Protein AF-0000000074535614 (afdb_homodimer)

Sequence (174 aa):
MSTELQLKIIKATNIHAADRSGTSDPYLTCYLKSEKENDAIKTSVIKETLNPEWNLNVKFTSLQNDEQIMFRLYDWNRFQSNVSQLVMSTELQLKIIKATNIHAADRSGTSDPYLTCYLKSEKENDAIKTSVIKETLNPEWNLNVKFTSLQNDEQIMFRLYDWNRFQSNVSQLV

Organism: Naegleria gruberi (NCBI:txid5762)

Radius of gyration: 18.26 Å; Cα contacts (8 Å, |Δi|>4): 400; chains: 2; bounding box: 28×66×36 Å

Solvent-accessible surface area (backbone atoms only — not comparable to full-atom values): 9379 Å² total; per-residue (Å²): 124,57,19,28,41,36,35,32,42,38,36,36,35,46,43,76,50,79,40,91,84,65,28,22,27,36,30,41,36,37,31,46,65,91,46,60,72,88,74,34,50,66,54,71,68,41,71,70,32,36,58,48,72,68,67,39,78,45,75,47,69,65,50,54,90,78,43,38,38,38,35,38,66,43,50,60,53,64,59,47,55,58,50,57,68,74,98,125,58,20,29,40,38,37,31,43,37,34,37,34,47,41,75,49,78,41,93,82,66,28,21,27,36,30,41,36,36,32,46,64,91,46,58,72,88,74,33,50,66,53,73,68,41,72,69,32,36,58,49,72,67,67,40,78,44,71,45,66,63,50,56,90,80,43,38,37,38,36,38,66,46,50,60,54,63,59,48,55,57,50,56,68,73,99

Nearest PDB structures (foldseek):
  6ank-assembly1_A  TM=8.469E-01  e=4.580E-05  Rattus norvegicus
  1ugk-assembly1_A  TM=7.873E-01  e=1.861E-04  Homo sapiens
  6bu0-assembly1_A  TM=8.056E-01  e=6.045E-04  Homo sapiens
  3fbk-assembly1_A  TM=8.280E-01  e=1.569E-03  Homo sapiens
  3fbk-assembly1_B  TM=8.281E-01  e=2.323E-03  Homo sapiens

Secondary structure (DSSP, 8-state):
--EEEEEEEEEEES----STTS---EEEEEEETTS-GGG-EEPPPPTT-SS-EEEEEEEEEEEPTT-EEEEEEEEHHHHHHHHHHH-/--EEEEEEEEEEES----STTS---EEEEEEETTS-GGG-EEPPPPTT-SS-EEEEEEEEEEEPTT-EEEEEEEEHHHHHHHHHHH-

Structure (mmCIF, N/CA/C/O backbone):
data_AF-0000000074535614-model_v1
#
loop_
_entity.id
_entity.type
_entity.pdbx_description
1 polymer 'Predicted protein'
#
loop_
_atom_site.group_PDB
_atom_site.id
_atom_site.type_symbol
_atom_site.label_atom_id
_atom_site.label_alt_id
_atom_site.label_comp_id
_atom_site.label_asym_id
_atom_site.label_entity_id
_atom_site.label_seq_id
_atom_site.pdbx_PDB_ins_code
_atom_site.Cartn_x
_atom_site.Cartn_y
_atom_site.Cartn_z
_atom_site.occupancy
_atom_site.B_iso_or_equiv
_atom_site.auth_seq_id
_atom_site.auth_comp_id
_atom_site.auth_asym_id
_atom_site.auth_atom_id
_atom_site.pdbx_PDB_model_num
ATOM 1 N N . MET A 1 1 ? 3.125 -13.18 -18.859 1 72.38 1 MET A N 1
ATOM 2 C CA . MET A 1 1 ? 2.561 -11.914 -18.391 1 72.38 1 MET A CA 1
ATOM 3 C C . MET A 1 1 ? 3 -11.617 -16.969 1 72.38 1 MET A C 1
ATOM 5 O O . MET A 1 1 ? 3.279 -12.531 -16.188 1 72.38 1 MET A O 1
ATOM 9 N N . SER A 1 2 ? 3.395 -10.398 -16.656 1 87 2 SER A N 1
ATOM 10 C CA . SER A 1 2 ? 3.977 -10.109 -15.352 1 87 2 SER A CA 1
ATOM 11 C C . SER A 1 2 ? 2.893 -9.922 -14.289 1 87 2 SER A C 1
ATOM 13 O O . SER A 1 2 ? 1.723 -9.719 -14.625 1 87 2 SER A O 1
ATOM 15 N N . THR A 1 3 ? 3.145 -10.227 -13.172 1 93.31 3 THR A N 1
ATOM 16 C CA . THR A 1 3 ? 2.209 -10.086 -12.062 1 93.31 3 THR A CA 1
ATOM 17 C C . THR A 1 3 ? 1.803 -8.625 -11.875 1 93.31 3 THR A C 1
ATOM 19 O O . THR A 1 3 ? 2.641 -7.727 -11.961 1 93.31 3 THR A O 1
ATOM 22 N N . GLU A 1 4 ? 0.477 -8.453 -11.695 1 95.56 4 GLU A N 1
ATOM 23 C CA . GLU A 1 4 ? -0.071 -7.125 -11.438 1 95.56 4 GLU A CA 1
ATOM 24 C C . GLU A 1 4 ? -0.817 -7.09 -10.102 1 95.56 4 GLU A C 1
ATOM 26 O O . GLU A 1 4 ? -1.455 -8.07 -9.719 1 95.56 4 GLU A O 1
ATOM 31 N N . LEU A 1 5 ? -0.775 -5.969 -9.445 1 96.62 5 LEU A N 1
ATOM 32 C CA . LEU A 1 5 ? -1.497 -5.77 -8.195 1 96.62 5 LEU A CA 1
ATOM 33 C C . LEU A 1 5 ? -2.336 -4.496 -8.25 1 96.62 5 LEU A C 1
ATOM 35 O O . LEU A 1 5 ? -1.861 -3.453 -8.711 1 96.62 5 LEU A O 1
ATOM 39 N N . GLN A 1 6 ? -3.568 -4.652 -7.879 1 97.81 6 GLN A N 1
ATOM 40 C CA . GLN A 1 6 ? -4.48 -3.512 -7.84 1 97.81 6 GLN A CA 1
ATOM 41 C C . GLN A 1 6 ? -4.848 -3.15 -6.406 1 97.81 6 GLN A C 1
ATOM 43 O O . GLN A 1 6 ? -5.246 -4.016 -5.625 1 97.81 6 GLN A O 1
ATOM 48 N N . LEU A 1 7 ? -4.656 -1.906 -6.086 1 97.62 7 LEU A N 1
ATOM 49 C CA . LEU A 1 7 ? -4.992 -1.344 -4.781 1 97.62 7 LEU A CA 1
ATOM 50 C C . LEU A 1 7 ? -5.793 -0.056 -4.938 1 97.62 7 LEU A C 1
ATOM 52 O O . LEU A 1 7 ? -5.84 0.524 -6.023 1 97.62 7 LEU A O 1
ATOM 56 N N . LYS A 1 8 ? -6.473 0.382 -3.836 1 98.25 8 LYS A N 1
ATOM 57 C CA . LYS A 1 8 ? -7.168 1.665 -3.809 1 98.25 8 LYS A CA 1
ATOM 58 C C . LYS A 1 8 ? -6.742 2.496 -2.602 1 98.25 8 LYS A C 1
ATOM 60 O O . LYS A 1 8 ? -6.734 2.004 -1.473 1 98.25 8 LYS A O 1
ATOM 65 N N . ILE A 1 9 ? -6.32 3.689 -2.896 1 97.94 9 ILE A N 1
ATOM 66 C CA . ILE A 1 9 ? -6.051 4.652 -1.834 1 97.94 9 ILE A CA 1
ATOM 67 C C . ILE A 1 9 ? -7.328 5.41 -1.484 1 97.94 9 ILE A C 1
ATOM 69 O O . ILE A 1 9 ? -7.844 6.18 -2.297 1 97.94 9 ILE A O 1
ATOM 73 N N . ILE A 1 10 ? -7.809 5.238 -0.33 1 98.12 10 ILE A N 1
ATOM 74 C CA . ILE A 1 10 ? -9.117 5.777 0.021 1 98.12 10 ILE A CA 1
ATOM 75 C C . ILE A 1 10 ? -8.953 7.156 0.653 1 98.12 10 ILE A C 1
ATOM 77 O O . ILE A 1 10 ? -9.289 8.172 0.039 1 98.12 10 ILE A O 1
ATOM 81 N N . LYS A 1 11 ? -8.359 7.188 1.874 1 98.06 11 LYS A N 1
ATOM 82 C CA . LYS A 1 11 ? -8.266 8.461 2.588 1 98.06 11 LYS A CA 1
ATOM 83 C C . LYS A 1 11 ? -7.246 8.383 3.719 1 98.06 11 LYS A C 1
ATOM 85 O O . LYS A 1 11 ? -6.801 7.297 4.09 1 98.06 11 LYS A O 1
ATOM 90 N N . ALA A 1 12 ? -6.875 9.469 4.191 1 96.5 12 ALA A N 1
ATOM 91 C CA . ALA A 1 12 ? -6.133 9.617 5.441 1 96.5 12 ALA A CA 1
ATOM 92 C C . ALA A 1 12 ? -6.887 10.508 6.422 1 96.5 12 ALA A C 1
ATOM 94 O O . ALA A 1 12 ? -7.688 11.352 6.012 1 96.5 12 ALA A O 1
ATOM 95 N N . THR A 1 13 ? -6.594 10.258 7.691 1 95.19 13 THR A N 1
ATOM 96 C CA . THR A 1 13 ? -7.309 11.023 8.711 1 95.19 13 THR A CA 1
ATOM 97 C C . THR A 1 13 ? -6.355 11.484 9.805 1 95.19 13 THR A C 1
ATOM 99 O O . THR A 1 13 ? -5.402 10.781 10.148 1 95.19 13 THR A O 1
ATOM 102 N N . ASN A 1 14 ? -6.629 12.688 10.305 1 93.62 14 ASN A N 1
ATOM 103 C CA . ASN A 1 14 ? -5.898 13.266 11.422 1 93.62 14 ASN A CA 1
ATOM 104 C C . ASN A 1 14 ? -4.418 13.445 11.094 1 93.62 14 ASN A C 1
ATOM 106 O O . ASN A 1 14 ? -3.553 13.023 11.867 1 93.62 14 ASN A O 1
ATOM 110 N N . ILE A 1 15 ? -4.254 13.992 9.938 1 90 15 ILE A N 1
ATOM 111 C CA . ILE A 1 15 ? -2.879 14.281 9.547 1 90 15 ILE A CA 1
ATOM 112 C C . ILE A 1 15 ? -2.336 15.43 10.391 1 90 15 ILE A C 1
ATOM 114 O O . ILE A 1 15 ? -3.068 16.375 10.719 1 90 15 ILE A O 1
ATOM 118 N N . HIS A 1 16 ? -1.132 15.289 10.727 1 84.31 16 HIS A N 1
ATOM 119 C CA . HIS A 1 16 ? -0.521 16.328 11.547 1 84.31 16 HIS A CA 1
ATOM 120 C C . HIS A 1 16 ? -0.434 17.641 10.781 1 84.31 16 HIS A C 1
ATOM 122 O O . HIS A 1 16 ? -0.023 17.672 9.617 1 84.31 16 HIS A O 1
ATOM 128 N N . ALA A 1 17 ? -0.875 18.688 11.477 1 79 17 ALA A N 1
ATOM 129 C CA . ALA A 1 17 ? -0.833 20.016 10.883 1 79 17 ALA A CA 1
ATOM 130 C C . ALA A 1 17 ? 0.597 20.547 10.82 1 79 17 ALA A C 1
ATOM 132 O O . ALA A 1 17 ? 1.318 20.516 11.82 1 79 17 ALA A O 1
ATOM 133 N N . ALA A 1 18 ? 1.12 20.703 9.68 1 68.69 18 ALA A N 1
ATOM 134 C CA . ALA A 1 18 ? 2.479 21.219 9.531 1 68.69 18 ALA A CA 1
ATOM 135 C C . ALA A 1 18 ? 2.525 22.719 9.805 1 68.69 18 ALA A C 1
ATOM 137 O O . ALA A 1 18 ? 3.545 23.25 10.266 1 68.69 18 ALA A O 1
ATOM 138 N N . ASP A 1 19 ? 1.436 23.328 9.516 1 63.09 19 ASP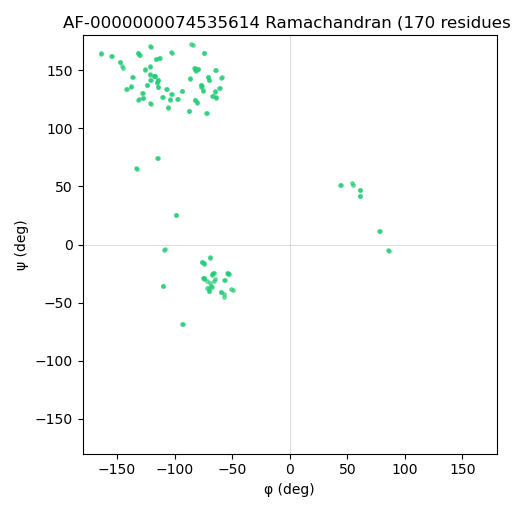 A N 1
ATOM 139 C CA . ASP A 1 19 ? 1.514 24.781 9.602 1 63.09 19 ASP A CA 1
ATOM 140 C C . ASP A 1 19 ? 0.641 25.312 10.734 1 63.09 19 ASP A C 1
ATOM 142 O O . ASP A 1 19 ? -0.123 24.562 11.344 1 63.09 19 ASP A O 1
ATOM 146 N N . ARG A 1 20 ? 1.031 26.5 11.039 1 67.69 20 ARG A N 1
ATOM 147 C CA . ARG A 1 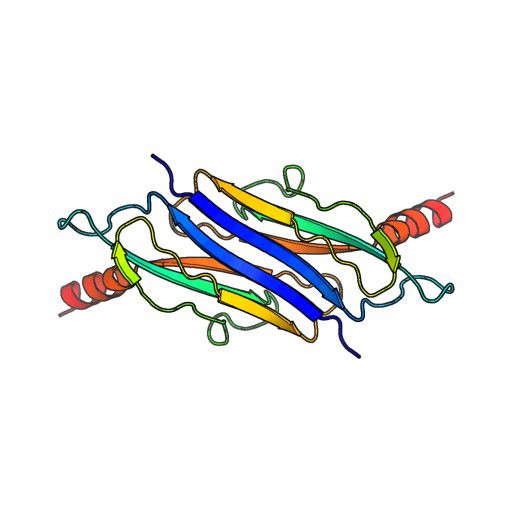20 ? 0.348 27.297 12.062 1 67.69 20 ARG A CA 1
ATOM 148 C C . ARG A 1 20 ? -1.148 27.375 11.773 1 67.69 20 ARG A C 1
ATOM 150 O O . ARG A 1 20 ? -1.947 27.594 12.688 1 67.69 20 ARG A O 1
ATOM 157 N N . SER A 1 21 ? -1.574 27.219 10.5 1 71.44 21 SER A N 1
ATOM 158 C CA . SER A 1 21 ? -2.969 27.359 10.102 1 71.44 21 SER A CA 1
ATOM 159 C C . SER A 1 21 ? -3.826 26.234 10.648 1 71.44 21 SER A C 1
ATOM 161 O O . SER A 1 21 ? -5.055 26.312 10.656 1 71.44 21 SER A O 1
ATOM 163 N N . GLY A 1 22 ? -3.15 25.281 11.133 1 82.88 22 GLY A N 1
ATOM 164 C CA . GLY A 1 22 ? -3.902 24.172 11.695 1 82.88 22 GLY A CA 1
ATOM 165 C C . GLY A 1 22 ? -4.289 23.125 10.672 1 82.88 22 GLY A C 1
ATOM 166 O O . GLY A 1 22 ? -5.035 22.188 10.977 1 82.88 22 GLY A O 1
ATOM 167 N N . THR A 1 23 ? -3.943 23.516 9.359 1 86.44 23 THR A N 1
ATOM 168 C CA . THR A 1 23 ? -4.23 22.531 8.312 1 86.44 23 THR A CA 1
ATOM 169 C C . THR A 1 23 ? -2.959 22.141 7.566 1 86.44 23 THR A C 1
ATOM 171 O O . THR A 1 23 ? -1.879 22.672 7.859 1 86.44 23 THR A O 1
ATOM 174 N N . SER A 1 24 ? -3.008 21.094 6.691 1 89.12 24 SER A N 1
ATOM 175 C CA . SER A 1 24 ? -1.909 20.625 5.855 1 89.12 24 SER A CA 1
ATOM 176 C C . SER A 1 24 ? -2.359 20.422 4.414 1 89.12 24 SER A C 1
ATOM 178 O O . SER A 1 24 ? -3.531 20.625 4.09 1 89.12 24 SER A O 1
ATOM 180 N N . ASP A 1 25 ? -1.486 20.297 3.508 1 91.56 25 ASP A N 1
ATOM 181 C CA . ASP A 1 25 ? -1.734 19.953 2.109 1 91.56 25 ASP A CA 1
ATOM 182 C C . ASP A 1 25 ? -1.135 18.594 1.759 1 91.56 25 ASP A C 1
ATOM 184 O O . ASP A 1 25 ? -0.139 18.516 1.037 1 91.56 25 ASP A O 1
ATOM 188 N N . PRO A 1 26 ? -1.75 17.547 2.199 1 92.81 26 PRO A N 1
ATOM 189 C CA . PRO A 1 26 ? -1.132 16.234 2.098 1 92.81 26 PRO A CA 1
ATOM 190 C C . PRO A 1 26 ? -1.319 15.594 0.72 1 92.81 26 PRO A C 1
ATOM 192 O O . PRO A 1 26 ? -2.307 15.875 0.036 1 92.81 26 PRO A O 1
ATOM 195 N N . TYR A 1 27 ? -0.405 14.758 0.326 1 94.25 27 TYR A N 1
ATOM 196 C CA . TYR A 1 27 ? -0.498 13.836 -0.798 1 94.25 27 TYR A CA 1
ATOM 197 C C . TYR A 1 27 ? 0.278 12.555 -0.517 1 94.25 27 TYR A C 1
ATOM 199 O O . TYR A 1 27 ? 1.153 12.531 0.352 1 94.25 27 TYR A O 1
ATOM 207 N N . LEU A 1 28 ? -0.128 11.516 -1.224 1 95.06 28 LEU A N 1
ATOM 208 C CA . LEU A 1 28 ? 0.497 10.211 -1.021 1 95.06 28 LEU A CA 1
ATOM 209 C C . LEU A 1 28 ? 1.249 9.773 -2.271 1 95.06 28 LEU A C 1
ATOM 211 O O . LEU A 1 28 ? 0.774 9.977 -3.391 1 95.06 28 LEU A O 1
ATOM 215 N N . THR A 1 29 ? 2.414 9.141 -2.062 1 94.56 29 THR A N 1
ATOM 216 C CA . THR A 1 29 ? 3.17 8.531 -3.152 1 94.56 29 THR A CA 1
ATOM 217 C C . THR A 1 29 ? 3.279 7.023 -2.955 1 94.56 29 THR A C 1
ATOM 219 O O . THR A 1 29 ? 3.344 6.543 -1.822 1 94.56 29 THR A O 1
ATOM 222 N N . CYS A 1 30 ? 3.25 6.305 -4.055 1 95.5 30 CYS A N 1
ATOM 223 C CA . CYS A 1 30 ? 3.447 4.859 -4.016 1 95.5 30 CYS A CA 1
ATOM 224 C C . CYS A 1 30 ? 4.348 4.402 -5.156 1 95.5 30 CYS A C 1
ATOM 226 O O . CYS A 1 30 ? 4.246 4.906 -6.277 1 95.5 30 CYS A O 1
ATOM 228 N N . TYR A 1 31 ? 5.277 3.539 -4.875 1 94.5 31 TYR A N 1
ATOM 229 C CA . TYR A 1 31 ? 6.246 3.055 -5.855 1 94.5 31 TYR A CA 1
ATOM 230 C C . TYR A 1 31 ? 6.762 1.672 -5.473 1 94.5 31 TYR A C 1
ATOM 232 O O . TYR A 1 31 ? 6.582 1.228 -4.336 1 94.5 31 TYR A O 1
ATOM 240 N N . LEU A 1 32 ? 7.328 1.032 -6.473 1 93.56 32 LEU A N 1
ATOM 241 C CA . LEU A 1 32 ? 8.008 -0.234 -6.219 1 93.56 32 LEU A CA 1
ATOM 242 C C . LEU A 1 32 ? 9.367 -0.003 -5.582 1 93.56 32 LEU A C 1
ATOM 244 O O . LEU A 1 32 ? 10.109 0.892 -5.996 1 93.56 32 LEU A O 1
ATOM 248 N N . LYS A 1 33 ? 9.633 -0.837 -4.582 1 90.31 33 LYS A N 1
ATOM 249 C CA . LYS A 1 33 ? 10.914 -0.697 -3.896 1 90.31 33 LYS A CA 1
ATOM 250 C C . LYS A 1 33 ? 12.078 -0.811 -4.875 1 90.31 33 LYS A C 1
ATOM 252 O O . LYS A 1 33 ? 13.117 -0.166 -4.695 1 90.31 33 LYS A O 1
ATOM 257 N N . SER A 1 34 ? 11.867 -1.578 -5.898 1 89.38 34 SER A N 1
ATOM 258 C CA . SER A 1 34 ? 12.898 -1.792 -6.91 1 89.38 34 SER A CA 1
ATOM 259 C C . SER A 1 34 ? 13.016 -0.589 -7.84 1 89.38 34 SER A C 1
ATOM 261 O O . SER A 1 34 ? 14.023 -0.44 -8.547 1 89.38 34 SER A O 1
ATOM 263 N N . GLU A 1 35 ? 12.07 0.224 -7.789 1 87.62 35 GLU A N 1
ATOM 264 C CA . GLU A 1 35 ? 12.062 1.404 -8.648 1 87.62 35 GLU A CA 1
ATOM 265 C C . GLU A 1 35 ? 12.445 2.658 -7.867 1 87.62 35 GLU A C 1
ATOM 267 O O . GLU A 1 35 ? 12.531 2.629 -6.641 1 87.62 35 GLU A O 1
ATOM 272 N N . LYS A 1 36 ? 12.758 3.717 -8.711 1 84.06 36 LYS A N 1
ATOM 273 C CA . LYS A 1 36 ? 13.094 5 -8.102 1 84.06 36 LYS A CA 1
ATOM 274 C C . LYS A 1 36 ? 11.836 5.723 -7.617 1 84.06 36 LYS A C 1
ATOM 276 O O . LYS A 1 36 ? 10.797 5.688 -8.281 1 84.06 36 LYS A O 1
ATOM 281 N N . GLU A 1 37 ? 11.945 6.238 -6.445 1 84.31 37 GLU A N 1
ATOM 282 C CA . GLU A 1 37 ? 10.852 7.012 -5.863 1 84.31 37 GLU A CA 1
ATOM 283 C C . GLU A 1 37 ? 10.406 8.133 -6.797 1 84.31 37 GLU A C 1
ATOM 285 O O . GLU A 1 37 ? 9.242 8.547 -6.773 1 84.31 37 GLU A O 1
ATOM 290 N N . ASN A 1 38 ? 11.328 8.586 -7.672 1 86.75 38 ASN A N 1
ATOM 291 C CA . ASN A 1 38 ? 11 9.656 -8.609 1 86.75 38 ASN A CA 1
ATOM 292 C C . ASN A 1 38 ? 9.945 9.219 -9.617 1 86.75 38 ASN A C 1
ATOM 294 O O . ASN A 1 38 ? 9.219 10.055 -10.156 1 86.75 38 ASN A O 1
ATOM 298 N N . ASP A 1 39 ? 9.836 7.953 -9.852 1 87.81 39 ASP A N 1
ATOM 299 C CA . ASP A 1 39 ? 8.859 7.41 -10.789 1 87.81 39 ASP A CA 1
ATOM 300 C C . ASP A 1 39 ? 7.621 6.898 -10.062 1 87.81 39 ASP A C 1
ATOM 302 O O . ASP A 1 39 ? 6.832 6.141 -10.633 1 87.81 39 ASP A O 1
ATOM 306 N N . ALA A 1 40 ? 7.406 7.457 -8.922 1 93.75 40 ALA A N 1
ATOM 307 C CA . ALA A 1 40 ? 6.312 6.98 -8.078 1 93.75 40 ALA A CA 1
ATOM 308 C C . ALA A 1 40 ? 4.973 7.547 -8.547 1 93.75 40 ALA A C 1
ATOM 310 O O . ALA A 1 40 ? 4.926 8.602 -9.18 1 93.75 40 ALA A O 1
ATOM 311 N N . ILE A 1 41 ? 3.906 6.805 -8.305 1 94.88 41 ILE A N 1
ATOM 312 C CA . ILE A 1 41 ? 2.541 7.293 -8.469 1 94.88 41 ILE A CA 1
ATOM 313 C C . ILE A 1 41 ? 2.182 8.227 -7.316 1 94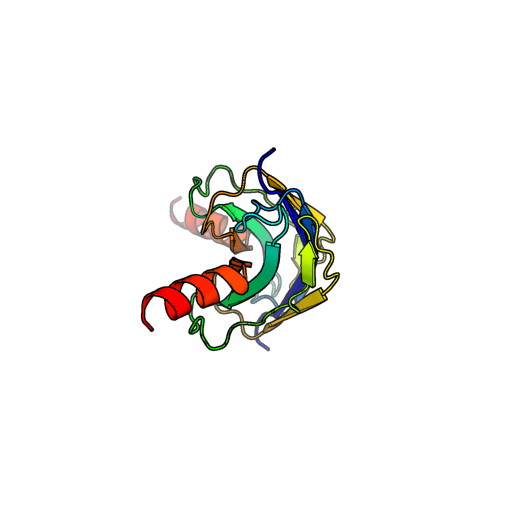.88 41 ILE A C 1
ATOM 315 O O . ILE A 1 41 ? 2.43 7.906 -6.152 1 94.88 41 ILE A O 1
ATOM 319 N N . LYS A 1 42 ? 1.61 9.383 -7.684 1 95 42 LYS A N 1
ATOM 320 C CA . LYS A 1 42 ? 1.266 10.359 -6.656 1 95 42 LYS A CA 1
ATOM 321 C C . LYS A 1 42 ? -0.215 10.719 -6.715 1 95 42 LYS A C 1
ATOM 323 O O . LYS A 1 42 ? -0.787 10.844 -7.801 1 95 42 LYS A O 1
ATOM 328 N N . THR A 1 43 ? -0.752 10.781 -5.543 1 95.81 43 THR A N 1
ATOM 329 C CA . THR A 1 43 ? -2.111 11.305 -5.484 1 95.81 43 THR A CA 1
ATOM 330 C C . THR A 1 43 ? -2.115 12.82 -5.684 1 95.81 43 THR A C 1
ATOM 332 O O . THR A 1 43 ? -1.062 13.461 -5.641 1 95.81 43 THR A O 1
ATOM 335 N N . SER A 1 44 ? -3.338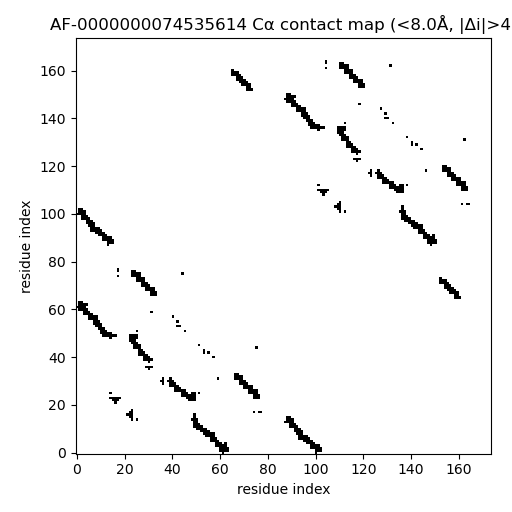 13.383 -5.973 1 95.06 44 SER A N 1
ATOM 336 C CA . SER A 1 44 ? -3.465 14.836 -5.949 1 95.06 44 SER A CA 1
ATOM 337 C C . SER A 1 44 ? -3.23 15.391 -4.551 1 95.06 44 SER A C 1
ATOM 339 O O . SER A 1 44 ? -3.484 14.711 -3.555 1 95.06 44 SER A O 1
ATOM 341 N N . VAL A 1 45 ? -2.736 16.578 -4.594 1 93.69 45 VAL A N 1
ATOM 342 C CA . VAL A 1 45 ? -2.582 17.281 -3.322 1 93.69 45 VAL A CA 1
ATOM 343 C C . VAL A 1 45 ? -3.922 17.875 -2.893 1 93.69 45 VAL A C 1
ATOM 345 O O . VAL A 1 45 ? -4.598 18.531 -3.686 1 93.69 45 VAL A O 1
ATOM 348 N N . ILE A 1 46 ? -4.391 17.531 -1.772 1 93.94 46 ILE A N 1
ATOM 349 C CA . ILE A 1 46 ? -5.602 18.156 -1.252 1 93.94 46 ILE A CA 1
ATOM 350 C C . ILE A 1 46 ? -5.234 19.266 -0.27 1 93.94 46 ILE A C 1
ATOM 352 O O . ILE A 1 46 ? -4.621 19 0.769 1 93.94 46 ILE A O 1
ATOM 356 N N . LYS A 1 47 ? -5.727 20.422 -0.527 1 91 47 LYS A N 1
ATOM 357 C CA . LYS A 1 47 ? -5.246 21.594 0.18 1 91 47 LYS A CA 1
ATOM 358 C C . LYS A 1 47 ? -5.988 21.797 1.499 1 91 47 LYS A C 1
ATOM 360 O O . LYS A 1 47 ? -7.191 21.531 1.584 1 91 47 LYS A O 1
ATOM 365 N N . GLU A 1 48 ? -5.23 22.234 2.43 1 90.5 48 GLU A N 1
ATOM 366 C CA . GLU A 1 48 ? -5.746 22.75 3.693 1 90.5 48 GLU A CA 1
ATOM 367 C C . GLU A 1 48 ? -6.676 21.734 4.359 1 90.5 48 GLU A C 1
ATOM 369 O O . GLU A 1 48 ? -7.809 22.062 4.715 1 90.5 48 GLU A O 1
ATOM 374 N N . THR A 1 49 ? -6.141 20.562 4.488 1 92.94 49 THR A N 1
ATOM 375 C CA . THR A 1 49 ? -6.965 19.547 5.145 1 92.94 49 THR A CA 1
ATOM 376 C C . THR A 1 49 ? -6.105 18.609 5.977 1 92.94 49 THR A C 1
ATOM 378 O O . THR A 1 49 ? -4.93 18.406 5.672 1 92.94 49 THR A O 1
ATOM 381 N N . LEU A 1 50 ? -6.746 18.062 6.98 1 92.75 50 LEU A N 1
ATOM 382 C CA . LEU A 1 50 ? -6.113 17.047 7.805 1 92.75 50 LEU A CA 1
ATOM 383 C C . LEU A 1 50 ? -6.742 15.672 7.559 1 92.75 50 LEU A C 1
ATOM 385 O O . LEU A 1 50 ? -6.273 14.664 8.086 1 92.75 50 LEU A O 1
ATOM 389 N N . ASN A 1 51 ? -7.777 15.648 6.75 1 96 51 ASN A N 1
ATOM 390 C CA . ASN A 1 51 ? -8.523 14.438 6.43 1 96 51 ASN A CA 1
ATOM 391 C C . ASN A 1 51 ? -8.766 14.305 4.93 1 96 51 ASN A C 1
ATOM 393 O O . ASN A 1 51 ? -9.914 14.289 4.484 1 96 51 ASN A O 1
ATOM 397 N N . PRO A 1 52 ? -7.703 14.141 4.176 1 96.62 52 PRO A N 1
ATOM 398 C CA . PRO A 1 52 ? -7.852 14.039 2.723 1 96.62 52 PRO A CA 1
ATOM 399 C C . PRO A 1 52 ? -8.5 12.727 2.289 1 96.62 52 PRO A C 1
ATOM 401 O O . PRO A 1 52 ? -8.281 11.688 2.918 1 96.62 52 PRO A O 1
ATOM 404 N N . GLU A 1 53 ? -9.297 12.797 1.269 1 97.69 53 GLU A N 1
ATOM 405 C CA . GLU A 1 53 ? -9.883 11.641 0.588 1 97.69 53 GLU A CA 1
ATOM 406 C C . GLU A 1 53 ? -9.477 11.609 -0.884 1 97.69 53 GLU A C 1
ATOM 408 O O . GLU A 1 53 ? -9.719 12.57 -1.619 1 97.69 53 GLU A O 1
ATOM 413 N N . TRP A 1 54 ? -8.82 10.547 -1.357 1 97.69 54 TRP A N 1
ATOM 414 C CA . TRP A 1 54 ? -8.336 10.492 -2.732 1 97.69 54 TRP A CA 1
ATOM 415 C C . TRP A 1 54 ? -9.133 9.484 -3.553 1 97.69 54 TRP A C 1
ATOM 417 O O . TRP A 1 54 ? -9.375 9.695 -4.742 1 97.69 54 TRP A O 1
ATOM 427 N N . ASN A 1 55 ? -9.539 8.383 -2.938 1 98.06 55 ASN A N 1
ATOM 428 C CA . ASN A 1 55 ? -10.258 7.324 -3.646 1 98.06 55 ASN A CA 1
ATOM 429 C C . ASN A 1 55 ? -9.602 7.016 -4.992 1 98.06 55 ASN A C 1
ATOM 431 O O . ASN A 1 55 ? -10.281 6.973 -6.02 1 98.06 55 ASN A O 1
ATOM 435 N N . LEU A 1 56 ? -8.336 6.781 -5.023 1 97.5 56 LEU A N 1
ATOM 436 C CA . LEU A 1 56 ? -7.539 6.562 -6.227 1 97.5 56 LEU A CA 1
ATOM 437 C C . LEU A 1 56 ? -7.211 5.086 -6.398 1 97.5 56 LEU A C 1
ATOM 439 O O . LEU A 1 56 ? -6.652 4.457 -5.496 1 97.5 56 LEU A O 1
ATOM 443 N N . ASN A 1 57 ? -7.555 4.566 -7.52 1 97.69 57 ASN A N 1
ATOM 444 C CA . ASN A 1 57 ? -7.152 3.209 -7.867 1 97.69 57 ASN A CA 1
ATOM 445 C C . ASN A 1 57 ? -5.734 3.172 -8.43 1 97.69 57 ASN A C 1
ATOM 447 O O . ASN A 1 57 ? -5.41 3.92 -9.352 1 97.69 57 ASN A O 1
ATOM 451 N N . VAL A 1 58 ? -4.91 2.404 -7.84 1 96.88 58 VAL A N 1
ATOM 452 C CA . VAL A 1 58 ? -3.537 2.262 -8.312 1 96.88 58 VAL A CA 1
ATOM 453 C C . VAL A 1 58 ? -3.285 0.819 -8.742 1 96.88 58 VAL A C 1
ATOM 455 O O . VAL A 1 58 ? -3.85 -0.115 -8.172 1 96.88 58 VAL A O 1
ATOM 458 N N . LYS A 1 59 ? -2.482 0.731 -9.758 1 96.19 59 LYS A N 1
ATOM 459 C CA . LYS A 1 59 ? -2.133 -0.574 -10.305 1 96.19 59 LYS A CA 1
ATOM 460 C C . LYS A 1 59 ? -0.625 -0.704 -10.5 1 96.19 59 LYS A C 1
ATOM 462 O O . LYS A 1 59 ? 0.004 0.153 -11.125 1 96.19 59 LYS A O 1
ATOM 467 N N . PHE A 1 60 ? -0.119 -1.72 -9.906 1 95.44 60 PHE A N 1
ATOM 468 C CA . PHE A 1 60 ? 1.291 -2.035 -10.102 1 95.44 60 PHE A CA 1
ATOM 469 C C . PHE A 1 60 ? 1.456 -3.197 -11.078 1 95.44 60 PHE A C 1
ATOM 471 O O . PHE A 1 60 ? 0.865 -4.262 -10.891 1 95.44 60 PHE A O 1
ATOM 478 N N . THR A 1 61 ? 2.289 -2.951 -12.031 1 92.94 61 THR A N 1
ATOM 479 C CA . THR A 1 61 ? 2.498 -3.977 -13.047 1 92.94 61 THR A CA 1
ATOM 480 C C . THR A 1 61 ? 3.938 -4.484 -13.016 1 92.94 61 THR A C 1
ATOM 482 O O . THR A 1 61 ? 4.816 -3.844 -12.43 1 92.94 61 THR A O 1
ATOM 485 N N . SER A 1 62 ? 4.16 -5.621 -13.539 1 89.94 62 SER A N 1
ATOM 486 C CA . SER A 1 62 ? 5.48 -6.23 -13.672 1 89.94 62 SER A CA 1
ATOM 487 C C . SER A 1 62 ? 6.133 -6.449 -12.312 1 89.94 62 SER A C 1
ATOM 489 O O . SER A 1 62 ? 7.309 -6.125 -12.125 1 89.94 62 SER A O 1
ATOM 491 N N . LEU A 1 63 ? 5.25 -6.902 -11.469 1 90.81 63 LEU A N 1
ATOM 492 C CA . LEU A 1 63 ? 5.824 -7.223 -10.172 1 90.81 63 LEU A CA 1
ATOM 493 C C . LEU A 1 63 ? 6.762 -8.422 -10.266 1 90.81 63 LEU A C 1
ATOM 495 O O . LEU A 1 63 ? 6.406 -9.445 -10.852 1 90.81 63 LEU A O 1
ATOM 499 N N . GLN A 1 64 ? 7.93 -8.227 -9.773 1 85.44 64 GLN A N 1
ATOM 500 C CA . GLN A 1 64 ? 8.883 -9.328 -9.672 1 85.44 64 GLN A CA 1
ATOM 501 C C . GLN A 1 64 ? 8.648 -10.148 -8.406 1 85.44 64 GLN A C 1
ATOM 503 O O . GLN A 1 64 ? 7.848 -9.766 -7.551 1 85.44 64 GLN A O 1
ATOM 508 N N . ASN A 1 65 ? 9.391 -11.281 -8.367 1 74.88 65 ASN A N 1
ATOM 509 C CA . ASN A 1 65 ? 9.336 -12.094 -7.156 1 74.88 65 ASN A CA 1
ATOM 510 C C . ASN A 1 65 ? 9.891 -11.336 -5.949 1 74.88 65 ASN A C 1
ATOM 512 O O . ASN A 1 65 ? 10.93 -10.68 -6.043 1 74.88 65 ASN A O 1
ATOM 516 N N . ASP A 1 66 ? 9.25 -11.195 -4.902 1 79.06 66 ASP A N 1
ATOM 517 C CA . ASP A 1 66 ? 9.68 -10.57 -3.656 1 79.06 66 ASP A CA 1
ATOM 518 C C . ASP A 1 66 ? 9.625 -9.047 -3.758 1 79.06 66 ASP A C 1
ATOM 520 O O . ASP A 1 66 ? 10.359 -8.352 -3.064 1 79.06 66 ASP A O 1
ATOM 524 N N . GLU A 1 67 ? 8.992 -8.633 -4.809 1 87.62 67 GLU A N 1
ATOM 525 C CA . GLU A 1 67 ? 8.828 -7.188 -4.945 1 87.62 67 GLU A CA 1
ATOM 526 C C . GLU A 1 67 ? 8.07 -6.602 -3.76 1 87.62 67 GLU A C 1
ATOM 528 O O . GLU A 1 67 ? 7.195 -7.262 -3.188 1 87.62 67 GLU A O 1
ATOM 533 N N . GLN A 1 68 ? 8.484 -5.402 -3.387 1 91.38 68 GLN A N 1
ATOM 534 C CA . GLN A 1 68 ? 7.793 -4.691 -2.316 1 91.38 68 GLN A CA 1
ATOM 535 C C . GLN A 1 68 ? 7.254 -3.348 -2.807 1 91.38 68 GLN A C 1
ATOM 537 O O . GLN A 1 68 ? 7.891 -2.682 -3.627 1 91.38 68 GLN A O 1
ATOM 542 N N . ILE A 1 69 ? 6.125 -2.992 -2.375 1 94.88 69 ILE A N 1
ATOM 543 C CA . ILE A 1 69 ? 5.492 -1.719 -2.705 1 94.88 69 ILE A CA 1
ATOM 544 C C . ILE A 1 69 ? 5.531 -0.794 -1.49 1 94.88 69 ILE A C 1
ATOM 546 O O . ILE A 1 69 ? 5.18 -1.203 -0.38 1 94.88 69 ILE A O 1
ATOM 550 N N . MET A 1 70 ? 5.922 0.436 -1.767 1 93.88 70 MET A N 1
ATOM 551 C CA . MET A 1 70 ? 6.07 1.414 -0.693 1 93.88 70 MET A CA 1
ATOM 552 C C . MET A 1 70 ? 5.062 2.547 -0.845 1 93.88 70 MET A C 1
ATOM 554 O O . MET A 1 70 ? 4.836 3.037 -1.953 1 93.88 70 MET A O 1
ATOM 558 N N . PHE A 1 71 ? 4.43 2.928 0.253 1 95.12 71 PHE A N 1
ATOM 559 C CA . PHE A 1 71 ? 3.574 4.105 0.353 1 95.12 71 PHE A CA 1
ATOM 560 C C . PHE A 1 71 ? 4.168 5.125 1.315 1 95.12 71 PHE A C 1
ATOM 562 O O . PHE A 1 71 ? 4.695 4.762 2.369 1 95.12 71 PHE A O 1
ATOM 569 N N . ARG A 1 72 ? 4.051 6.395 0.902 1 92.88 72 ARG A N 1
ATOM 570 C CA . ARG A 1 72 ? 4.531 7.473 1.759 1 92.88 72 ARG A CA 1
ATOM 571 C C . ARG A 1 72 ? 3.604 8.68 1.688 1 92.88 72 ARG A C 1
ATOM 573 O O . ARG A 1 72 ? 3.184 9.086 0.603 1 92.88 72 ARG A O 1
ATOM 580 N N . LEU A 1 73 ? 3.336 9.156 2.875 1 92.5 73 LEU A N 1
ATOM 581 C CA . LEU A 1 73 ? 2.518 10.359 2.994 1 92.5 73 LEU A CA 1
ATOM 582 C C . LEU A 1 73 ? 3.391 11.609 3.062 1 92.5 73 LEU A C 1
ATOM 584 O O . LEU A 1 73 ? 4.371 11.648 3.809 1 92.5 73 LEU A O 1
ATOM 588 N N . TYR A 1 74 ? 3.09 12.625 2.287 1 89.25 74 TYR A N 1
ATOM 589 C CA . TYR A 1 74 ? 3.816 13.891 2.254 1 89.25 74 TYR A CA 1
ATOM 590 C C . TYR A 1 74 ? 2.875 15.062 2.488 1 89.25 74 TYR A C 1
ATOM 592 O O . TYR A 1 74 ? 1.66 14.938 2.314 1 89.25 74 TYR A O 1
ATOM 600 N N . ASP A 1 75 ? 3.461 16.047 3.045 1 84.44 75 ASP A N 1
ATOM 601 C CA . ASP A 1 75 ? 2.812 17.359 3.1 1 84.44 75 ASP A CA 1
ATOM 602 C C . ASP A 1 75 ? 3.447 18.328 2.104 1 84.44 75 ASP A C 1
ATOM 604 O O . ASP A 1 75 ? 4.648 18.578 2.164 1 84.44 75 ASP A O 1
ATOM 608 N N . TRP A 1 76 ? 2.756 18.797 1.185 1 83.88 76 TRP A N 1
ATOM 609 C CA . TRP A 1 76 ? 3.225 19.641 0.092 1 83.88 76 TRP A CA 1
ATOM 610 C C . TRP A 1 76 ? 3.906 20.891 0.627 1 83.88 76 TRP A C 1
ATOM 612 O O . TRP A 1 76 ? 4.922 21.328 0.087 1 83.88 76 TRP A O 1
ATOM 622 N N . ASN A 1 77 ? 3.389 21.578 1.576 1 72.38 77 ASN A N 1
ATOM 623 C CA . ASN A 1 77 ? 3.916 22.828 2.123 1 72.38 77 ASN A CA 1
ATOM 624 C C . ASN A 1 77 ? 5.211 22.594 2.893 1 72.38 77 ASN A C 1
ATOM 626 O O . ASN A 1 77 ? 6.02 23.516 3.047 1 72.38 77 ASN A O 1
ATOM 630 N N . ARG A 1 78 ? 5.344 21.5 3.518 1 61.19 78 ARG A N 1
ATOM 631 C CA . ARG A 1 78 ? 6.605 21.297 4.223 1 61.19 78 ARG A CA 1
ATOM 632 C C . ARG A 1 78 ? 7.793 21.609 3.316 1 61.19 78 ARG A C 1
ATOM 634 O O . ARG A 1 78 ? 8.836 22.062 3.787 1 61.19 78 ARG A O 1
ATOM 641 N N . PHE A 1 79 ? 7.676 21.266 2.203 1 56.44 79 PHE A N 1
ATOM 642 C CA . PHE A 1 79 ? 8.758 21.547 1.265 1 56.44 79 PHE A CA 1
ATOM 643 C C . PHE A 1 79 ? 8.883 23.047 1.015 1 56.44 79 PHE A C 1
ATOM 645 O O . PHE A 1 79 ? 9.992 23.562 0.837 1 56.44 79 PHE A O 1
ATOM 652 N N . GLN A 1 80 ? 7.867 23.641 0.991 1 52.38 80 GLN A N 1
ATOM 653 C CA . GLN A 1 80 ? 7.934 25.078 0.733 1 52.38 80 GLN A CA 1
ATOM 654 C C . GLN A 1 80 ? 8.547 25.828 1.918 1 52.38 80 GLN A C 1
ATOM 656 O O . GLN A 1 80 ? 9.32 26.766 1.733 1 52.38 80 GLN A O 1
ATOM 661 N N . SER A 1 81 ? 8.188 25.406 2.967 1 53.12 81 SER A N 1
ATOM 662 C CA . SER A 1 81 ? 8.711 26.141 4.105 1 53.12 81 SER A CA 1
ATOM 663 C C . SER A 1 81 ? 10.234 26.125 4.125 1 53.12 81 SER A C 1
ATOM 665 O O . SER A 1 81 ? 10.875 27.109 4.504 1 53.12 81 SER A O 1
ATOM 667 N N . ASN A 1 82 ? 10.734 25 3.809 1 50.19 82 ASN A N 1
ATOM 668 C CA . ASN A 1 82 ? 12.195 24.984 3.82 1 50.19 82 ASN A CA 1
ATOM 669 C C . ASN A 1 82 ? 12.781 25.906 2.752 1 50.19 82 ASN A C 1
ATOM 671 O O . ASN A 1 82 ? 13.898 26.406 2.896 1 50.19 82 ASN A O 1
ATOM 675 N N . VAL A 1 83 ? 12.102 26.047 1.769 1 48.97 83 VAL A N 1
ATOM 676 C CA . VAL A 1 83 ? 12.609 26.922 0.711 1 48.97 83 VAL A CA 1
ATOM 677 C C . VAL A 1 83 ? 12.539 28.375 1.167 1 48.97 83 VAL A C 1
ATOM 679 O O . VAL A 1 83 ? 13.453 29.156 0.902 1 48.97 83 VAL A O 1
ATOM 682 N N . SER A 1 84 ? 11.547 28.641 1.84 1 49.97 84 SER A N 1
ATOM 683 C CA . SER A 1 84 ? 11.461 30.047 2.223 1 49.97 84 SER A CA 1
ATOM 684 C C . SER A 1 84 ? 12.57 30.422 3.191 1 49.97 84 SER A C 1
ATOM 686 O O . SER A 1 84 ? 12.961 31.594 3.273 1 49.97 84 SER A O 1
ATOM 688 N N . GLN A 1 85 ? 13.07 29.453 3.92 1 46.44 85 GLN A N 1
ATOM 689 C CA . GLN A 1 85 ? 14.156 29.891 4.793 1 46.44 85 GLN A CA 1
ATOM 690 C C . GLN A 1 85 ? 15.438 30.141 4.004 1 46.44 85 GLN A C 1
ATOM 692 O O . GLN A 1 85 ? 16.359 30.766 4.508 1 46.44 85 GLN A O 1
ATOM 697 N N . LEU A 1 86 ? 15.484 29.375 2.92 1 43.5 86 LEU A N 1
ATOM 698 C CA . LEU A 1 86 ? 16.75 29.578 2.229 1 43.5 86 LEU A CA 1
ATOM 699 C C . LEU A 1 86 ? 16.781 30.906 1.502 1 43.5 86 LEU A C 1
ATOM 701 O O . LEU A 1 86 ? 17.828 31.344 1.026 1 43.5 86 LEU A O 1
ATOM 705 N N . VAL A 1 87 ? 15.562 31.469 1.348 1 40.47 87 VAL A N 1
ATOM 706 C CA . VAL A 1 87 ? 15.766 32.75 0.687 1 40.47 87 VAL A CA 1
ATOM 707 C C . VAL A 1 87 ? 15.953 33.844 1.733 1 40.47 87 VAL A C 1
ATOM 709 O O . VAL A 1 87 ? 15.336 33.812 2.801 1 40.47 87 VAL A O 1
ATOM 712 N N . MET B 1 1 ? -4.461 13.078 18.172 1 72.88 1 MET B N 1
ATOM 713 C CA . MET B 1 1 ? -4.832 11.836 17.5 1 72.88 1 MET B CA 1
ATOM 714 C C . MET B 1 1 ? -3.832 11.492 16.391 1 72.88 1 MET B C 1
ATOM 716 O O . MET B 1 1 ? -3.195 12.375 15.828 1 72.88 1 MET B O 1
ATOM 720 N N . SER B 1 2 ? -3.432 10.234 16.25 1 87.06 2 SER B N 1
ATOM 721 C CA . SER B 1 2 ? -2.363 9.883 15.328 1 87.06 2 SER B CA 1
ATOM 722 C C . SER B 1 2 ? -2.893 9.75 13.906 1 87.06 2 SER B C 1
ATOM 724 O O . SER B 1 2 ? -4.102 9.617 13.695 1 87.06 2 SER B O 1
ATOM 726 N N . THR B 1 3 ? -2.156 10 13.016 1 93.25 3 THR B N 1
ATOM 727 C CA . THR B 1 3 ? -2.527 9.906 11.609 1 93.25 3 THR B CA 1
ATOM 728 C C . THR B 1 3 ? -2.908 8.477 11.242 1 93.25 3 THR B C 1
ATOM 730 O O . THR B 1 3 ? -2.248 7.5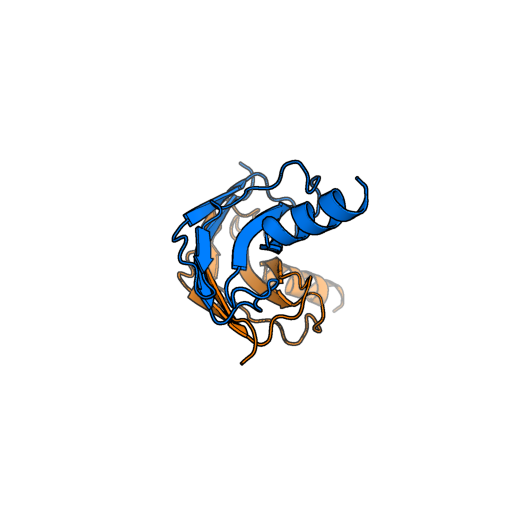27 11.664 1 93.25 3 THR B O 1
ATOM 733 N N . GLU B 1 4 ? -4.051 8.391 10.492 1 95.56 4 GLU B N 1
ATOM 734 C CA . GLU B 1 4 ? -4.516 7.102 10 1 95.56 4 GLU B CA 1
ATOM 735 C C . GLU B 1 4 ? -4.609 7.094 8.477 1 95.56 4 GLU B C 1
ATOM 737 O O . GLU B 1 4 ? -4.945 8.109 7.863 1 95.56 4 GLU B O 1
ATOM 742 N N . LEU B 1 5 ? -4.336 5.957 7.891 1 96.62 5 LEU B N 1
ATOM 743 C CA . LEU B 1 5 ? -4.457 5.781 6.445 1 96.62 5 LEU B CA 1
ATOM 744 C C . LEU B 1 5 ? -5.316 4.57 6.113 1 96.62 5 LEU B C 1
ATOM 746 O O . LEU B 1 5 ? -5.16 3.506 6.719 1 96.62 5 LEU B O 1
ATOM 750 N N . GLN B 1 6 ? -6.262 4.793 5.25 1 97.75 6 GLN B N 1
ATOM 751 C CA . GLN B 1 6 ? -7.141 3.715 4.805 1 97.75 6 GLN B CA 1
ATOM 752 C C . GLN B 1 6 ? -6.867 3.354 3.346 1 97.75 6 GLN B C 1
ATOM 754 O O . GLN B 1 6 ? -6.836 4.23 2.479 1 97.75 6 GLN B O 1
ATOM 759 N N . LEU B 1 7 ? -6.625 2.086 3.123 1 97.62 7 LEU B N 1
ATOM 760 C CA . LEU B 1 7 ? -6.395 1.527 1.795 1 97.62 7 LEU B CA 1
ATOM 761 C C . LEU B 1 7 ? -7.27 0.299 1.562 1 97.62 7 LEU B C 1
ATOM 763 O O . LEU B 1 7 ? -7.832 -0.254 2.51 1 97.62 7 LEU B O 1
ATOM 767 N N . LYS B 1 8 ? -7.426 -0.097 0.279 1 98.25 8 LYS B N 1
ATOM 768 C CA . LYS B 1 8 ? -8.125 -1.33 -0.071 1 98.25 8 LYS B CA 1
ATOM 769 C C . LYS B 1 8 ? -7.273 -2.205 -0.985 1 98.25 8 LYS B C 1
ATOM 771 O O . LYS B 1 8 ? -6.746 -1.729 -1.993 1 98.25 8 LYS B O 1
ATOM 776 N N . ILE B 1 9 ? -7.105 -3.426 -0.566 1 97.94 9 ILE B N 1
ATOM 777 C CA . ILE B 1 9 ? -6.461 -4.422 -1.418 1 97.94 9 ILE B CA 1
ATOM 778 C C . ILE B 1 9 ? -7.504 -5.098 -2.301 1 97.94 9 ILE B C 1
ATOM 780 O O . ILE B 1 9 ? -8.375 -5.82 -1.806 1 97.94 9 ILE B O 1
ATOM 784 N N . ILE B 1 10 ? -7.422 -4.926 -3.543 1 98.12 10 ILE B N 1
ATOM 785 C CA . ILE B 1 10 ? -8.477 -5.387 -4.438 1 98.12 10 ILE B CA 1
ATOM 786 C C . ILE B 1 10 ? -8.141 -6.785 -4.957 1 98.12 10 ILE B C 1
ATOM 788 O O . ILE B 1 10 ? -8.781 -7.766 -4.574 1 98.12 10 ILE B O 1
ATOM 792 N N . LYS B 1 11 ? -7.078 -6.855 -5.793 1 98 11 LYS B N 1
ATOM 793 C CA . LYS B 1 11 ? -6.77 -8.141 -6.414 1 98 11 LYS B CA 1
ATOM 794 C C . LYS B 1 11 ? -5.355 -8.141 -6.992 1 98 11 LYS B C 1
ATOM 796 O O . LYS B 1 11 ? -4.727 -7.09 -7.117 1 98 11 LYS B O 1
ATOM 801 N N . ALA B 1 12 ? -4.883 -9.273 -7.266 1 96.5 12 ALA B N 1
ATOM 802 C CA . ALA B 1 12 ? -3.684 -9.484 -8.07 1 96.5 12 ALA B CA 1
ATOM 803 C C . ALA B 1 12 ? -3.99 -10.344 -9.297 1 96.5 12 ALA B C 1
ATOM 805 O O . ALA B 1 12 ? -4.938 -11.133 -9.281 1 96.5 12 ALA B O 1
ATOM 806 N N . THR B 1 13 ? -3.166 -10.109 -10.305 1 95.19 13 THR B N 1
ATOM 807 C CA . THR B 1 13 ? -3.412 -10.844 -11.539 1 95.19 13 THR B CA 1
ATOM 808 C C . THR B 1 13 ? -2.107 -11.383 -12.117 1 95.19 13 THR B C 1
ATOM 810 O O . THR B 1 13 ? -1.058 -10.75 -11.992 1 95.19 13 THR B O 1
ATOM 813 N N . ASN B 1 14 ? -2.207 -12.562 -12.703 1 93.69 14 ASN B N 1
ATOM 814 C CA . ASN B 1 14 ? -1.1 -13.203 -13.406 1 93.69 14 ASN B CA 1
ATOM 815 C C . ASN B 1 14 ? 0.077 -13.477 -12.477 1 93.69 14 ASN B C 1
ATOM 817 O O . ASN B 1 14 ? 1.216 -13.125 -12.789 1 93.69 14 ASN B O 1
ATOM 821 N N . ILE B 1 15 ? -0.309 -14.023 -11.375 1 90.06 15 ILE B N 1
ATOM 822 C CA . ILE B 1 15 ? 0.739 -14.398 -10.43 1 90.06 15 ILE B CA 1
ATOM 823 C C . ILE B 1 15 ? 1.523 -15.586 -10.977 1 90.06 15 ILE B C 1
ATOM 825 O O . ILE B 1 15 ? 0.95 -16.469 -11.609 1 90.06 15 ILE B O 1
ATOM 829 N N . HIS B 1 16 ? 2.777 -15.531 -10.742 1 84.38 16 HIS B N 1
ATOM 830 C CA . HIS B 1 16 ? 3.617 -16.609 -11.234 1 84.38 16 HIS B CA 1
ATOM 831 C C . HIS B 1 16 ? 3.273 -17.938 -10.547 1 84.38 16 HIS B C 1
ATOM 833 O O . HIS B 1 16 ? 3.133 -17.984 -9.32 1 84.38 16 HIS B O 1
ATOM 839 N N . ALA B 1 17 ? 3.1 -18.938 -11.391 1 79.75 17 ALA B N 1
ATOM 840 C CA . ALA B 1 17 ? 2.785 -20.266 -10.867 1 79.75 17 ALA B CA 1
ATOM 841 C C . ALA B 1 17 ? 4.004 -20.891 -10.195 1 79.75 17 ALA B C 1
ATOM 843 O O . ALA B 1 17 ? 5.086 -20.938 -10.781 1 79.75 17 ALA B O 1
ATOM 844 N N . ALA B 1 18 ? 3.949 -21.062 -8.945 1 69.56 18 ALA B N 1
ATOM 845 C CA . ALA B 1 18 ? 5.07 -21.656 -8.219 1 69.56 18 ALA B CA 1
ATOM 846 C C . ALA B 1 18 ? 5.137 -23.156 -8.453 1 69.56 18 ALA B C 1
ATOM 848 O O . ALA B 1 18 ? 6.215 -23.75 -8.406 1 69.56 18 ALA B O 1
ATOM 849 N N . ASP B 1 19 ? 3.986 -23.688 -8.688 1 64.38 19 ASP B N 1
ATOM 850 C CA . ASP B 1 19 ? 3.994 -25.141 -8.742 1 64.38 19 ASP B CA 1
ATOM 851 C C . ASP B 1 19 ? 3.691 -25.641 -10.156 1 64.38 19 ASP B C 1
ATOM 853 O O . ASP B 1 19 ? 3.32 -24.859 -11.031 1 64.38 19 ASP B O 1
ATOM 857 N N . ARG B 1 20 ? 4.102 -26.844 -10.258 1 68.81 20 ARG B N 1
ATOM 858 C CA . ARG B 1 20 ? 3.893 -27.609 -11.492 1 68.81 20 ARG B CA 1
ATOM 859 C C . ARG B 1 20 ? 2.42 -27.609 -11.891 1 68.81 20 ARG B C 1
ATOM 861 O O . ARG B 1 20 ? 2.09 -27.781 -13.062 1 68.81 20 ARG B O 1
ATOM 868 N N . SER B 1 21 ? 1.516 -27.406 -10.906 1 72.94 21 SER B N 1
ATOM 869 C CA . SER B 1 21 ? 0.08 -27.453 -11.156 1 72.94 21 SER B CA 1
ATOM 870 C C . SER B 1 21 ? -0.385 -26.281 -12 1 72.94 21 SER B C 1
ATOM 872 O O . SER B 1 21 ? -1.495 -26.297 -12.539 1 72.94 21 SER B O 1
ATOM 874 N N . GLY B 1 22 ? 0.504 -25.375 -12.148 1 83.38 22 GLY B N 1
ATOM 875 C CA . GLY B 1 22 ? 0.143 -24.234 -12.969 1 83.38 22 GLY B CA 1
ATOM 876 C C . GLY B 1 22 ? -0.592 -23.156 -12.195 1 83.38 22 GLY B C 1
ATOM 877 O O . GLY B 1 22 ? -1.083 -22.188 -12.781 1 83.38 22 GLY B O 1
ATOM 878 N N . THR B 1 23 ? -0.872 -23.531 -10.867 1 86.81 23 THR B N 1
ATOM 879 C CA . THR B 1 23 ? -1.527 -22.531 -10.031 1 86.81 23 THR B CA 1
ATOM 880 C C . THR B 1 23 ? -0.676 -22.203 -8.812 1 86.81 23 THR B C 1
ATOM 882 O O . THR B 1 23 ? 0.403 -22.766 -8.625 1 86.81 23 THR B O 1
ATOM 885 N N . SER B 1 24 ? -1.031 -21.141 -8.031 1 89.12 24 SER B N 1
ATOM 886 C CA . SER B 1 24 ? -0.37 -20.719 -6.801 1 89.12 24 SER B CA 1
ATOM 887 C C . SER B 1 24 ? -1.382 -20.469 -5.688 1 89.12 24 SER B C 1
ATOM 889 O O . SER B 1 24 ? -2.59 -20.609 -5.898 1 89.12 24 SER B O 1
ATOM 891 N N . ASP B 1 25 ? -0.981 -20.375 -4.488 1 91.62 25 ASP B N 1
ATOM 892 C CA . ASP B 1 25 ? -1.784 -20 -3.328 1 91.62 25 ASP B CA 1
ATOM 893 C C . ASP B 1 25 ? -1.312 -18.688 -2.732 1 91.62 25 ASP B C 1
ATOM 895 O O . ASP B 1 25 ? -0.731 -18.656 -1.645 1 91.62 25 ASP B O 1
ATOM 899 N N . PRO B 1 26 ? -1.611 -17.609 -3.369 1 92.88 26 PRO B N 1
ATOM 900 C CA . PRO B 1 26 ? -1.018 -16.328 -2.99 1 92.88 26 PRO B CA 1
ATOM 901 C C . PRO B 1 26 ? -1.746 -15.664 -1.824 1 92.88 26 PRO B C 1
ATOM 903 O O . PRO B 1 26 ? -2.947 -15.883 -1.637 1 92.88 26 PRO B O 1
ATOM 906 N N . TYR B 1 27 ? -1.047 -14.883 -1.064 1 94.25 27 TYR B N 1
ATOM 907 C CA . TYR B 1 27 ? -1.562 -13.938 -0.077 1 94.25 27 TYR B CA 1
ATOM 908 C C . TYR B 1 27 ? -0.663 -12.711 0.029 1 94.25 27 TYR B C 1
ATOM 910 O O . TYR B 1 27 ? 0.503 -12.758 -0.369 1 94.25 27 TYR B O 1
ATOM 918 N N . LEU B 1 28 ? -1.266 -11.648 0.5 1 95.19 28 LEU B N 1
ATOM 919 C CA . LEU B 1 28 ? -0.538 -10.391 0.608 1 95.19 28 LEU B CA 1
ATOM 920 C C . LEU B 1 28 ? -0.374 -9.984 2.068 1 95.19 28 LEU B C 1
ATOM 922 O O . LEU B 1 28 ? -1.294 -10.148 2.871 1 95.19 28 LEU B O 1
ATOM 926 N N . THR B 1 29 ? 0.785 -9.43 2.389 1 94.69 29 THR B N 1
ATOM 927 C CA . THR B 1 29 ? 1.031 -8.852 3.707 1 94.69 29 THR B CA 1
ATOM 928 C C . THR B 1 29 ? 1.309 -7.359 3.602 1 94.69 29 THR B C 1
ATOM 930 O O . THR B 1 29 ? 1.892 -6.898 2.617 1 94.69 29 THR B O 1
ATOM 933 N N . CYS B 1 30 ? 0.851 -6.641 4.594 1 95.5 30 CYS B N 1
ATOM 934 C CA . CYS B 1 30 ? 1.132 -5.211 4.664 1 95.5 30 CYS B CA 1
ATOM 935 C C . CYS B 1 30 ? 1.476 -4.793 6.09 1 95.5 30 CYS B C 1
ATOM 937 O O . CYS B 1 30 ? 0.867 -5.273 7.047 1 95.5 30 CYS B O 1
ATOM 939 N N . TYR B 1 31 ? 2.475 -3.98 6.242 1 94.56 31 TYR B N 1
ATOM 940 C CA . TYR B 1 31 ? 2.951 -3.545 7.551 1 94.56 31 TYR B CA 1
ATOM 941 C C . TYR B 1 31 ? 3.666 -2.203 7.453 1 94.56 31 TYR B C 1
ATOM 943 O O . TYR B 1 31 ? 4.016 -1.759 6.355 1 94.56 31 TYR B O 1
ATOM 951 N N . LEU B 1 32 ? 3.795 -1.587 8.609 1 93.56 32 LEU B N 1
ATOM 952 C CA . LEU B 1 32 ? 4.594 -0.369 8.695 1 93.56 32 LEU B CA 1
ATOM 953 C C . LEU B 1 32 ? 6.082 -0.696 8.703 1 93.56 32 LEU B C 1
ATOM 955 O O . LEU B 1 32 ? 6.516 -1.628 9.383 1 93.56 32 LEU B O 1
ATOM 959 N N . LYS B 1 33 ? 6.805 0.113 7.93 1 90.38 33 LYS B N 1
ATOM 960 C CA . LYS B 1 33 ? 8.242 -0.119 7.855 1 90.38 33 LYS B CA 1
ATOM 961 C C . LYS B 1 33 ? 8.883 -0.075 9.242 1 90.38 33 LYS B C 1
ATOM 963 O O . LYS B 1 33 ? 9.852 -0.792 9.508 1 90.38 33 LYS B O 1
ATOM 968 N N . SER B 1 34 ? 8.297 0.722 10.086 1 89.38 34 SER B N 1
ATOM 969 C CA . SER B 1 34 ? 8.805 0.877 11.445 1 89.38 34 SER B CA 1
ATOM 970 C C . SER B 1 34 ? 8.438 -0.318 12.312 1 89.38 34 SER B C 1
ATOM 972 O O . SER B 1 34 ? 9.031 -0.528 13.375 1 89.38 34 SER B O 1
ATOM 974 N N . GLU B 1 35 ? 7.543 -1.067 11.859 1 87.5 35 GLU B N 1
ATOM 975 C CA . GLU B 1 35 ? 7.09 -2.23 12.617 1 87.5 35 GLU B CA 1
ATOM 976 C C . GLU B 1 35 ? 7.684 -3.52 12.055 1 87.5 35 GLU B C 1
ATOM 978 O O . GLU B 1 35 ? 8.281 -3.516 10.977 1 87.5 35 GLU B O 1
ATOM 983 N N . LYS B 1 36 ? 7.551 -4.559 12.938 1 83.81 36 LYS B N 1
ATOM 984 C CA . LYS B 1 36 ? 8.039 -5.867 12.508 1 83.81 36 LYS B CA 1
ATOM 985 C C . LYS B 1 36 ? 7.066 -6.512 11.523 1 83.81 36 LYS B C 1
ATOM 987 O O . LYS B 1 36 ? 5.848 -6.402 11.68 1 83.81 36 LYS B O 1
ATOM 992 N N . GLU B 1 37 ? 7.633 -7.074 10.5 1 84.44 37 GLU B N 1
ATOM 993 C CA . GLU B 1 37 ? 6.855 -7.785 9.492 1 84.44 37 GLU B CA 1
ATOM 994 C C . GLU B 1 37 ? 5.984 -8.867 10.125 1 84.44 37 GLU B C 1
ATOM 996 O O . GLU B 1 37 ? 4.922 -9.203 9.602 1 84.44 37 GLU B O 1
ATOM 1001 N N . ASN B 1 38 ? 6.395 -9.352 11.305 1 86.62 38 ASN B N 1
ATOM 1002 C CA . ASN B 1 38 ? 5.637 -10.391 11.992 1 86.62 38 ASN B CA 1
ATOM 1003 C C . ASN B 1 38 ? 4.273 -9.875 12.453 1 86.62 38 ASN B C 1
ATOM 1005 O O . ASN B 1 38 ? 3.332 -10.656 12.609 1 86.62 38 ASN B O 1
ATOM 1009 N N . ASP B 1 39 ? 4.152 -8.602 12.633 1 87.75 39 ASP B N 1
ATOM 1010 C CA . ASP B 1 39 ? 2.902 -7.984 13.07 1 87.75 39 ASP B CA 1
ATOM 1011 C C . ASP B 1 39 ? 2.135 -7.406 11.883 1 87.75 39 ASP B C 1
ATOM 1013 O O . ASP B 1 39 ? 1.23 -6.59 12.062 1 87.75 39 ASP B O 1
ATOM 1017 N N . ALA B 1 40 ? 2.404 -7.965 10.758 1 93.75 40 ALA B N 1
ATOM 1018 C CA . ALA B 1 40 ? 1.812 -7.434 9.531 1 93.75 40 ALA B CA 1
ATOM 1019 C C . ALA B 1 40 ? 0.372 -7.91 9.367 1 93.75 40 ALA B C 1
ATOM 1021 O O . ALA B 1 40 ? -0.008 -8.953 9.898 1 93.75 40 ALA B O 1
ATOM 1022 N N . ILE B 1 41 ? -0.441 -7.105 8.695 1 94.75 41 ILE B N 1
ATOM 1023 C CA . ILE B 1 41 ? -1.771 -7.508 8.25 1 94.75 41 ILE B CA 1
ATOM 1024 C C . ILE B 1 41 ? -1.65 -8.43 7.043 1 94.75 41 ILE B C 1
ATOM 1026 O O . ILE B 1 41 ? -0.907 -8.141 6.102 1 94.75 41 ILE B O 1
ATOM 1030 N N . LYS B 1 42 ? -2.396 -9.531 7.117 1 95 42 LYS B N 1
ATOM 1031 C CA . LYS B 1 42 ? -2.318 -10.5 6.023 1 95 42 LYS B CA 1
ATOM 1032 C C . LYS B 1 42 ? -3.697 -10.766 5.43 1 95 42 LYS B C 1
ATOM 1034 O O . LYS B 1 42 ? -4.691 -10.836 6.156 1 95 42 LYS B O 1
ATOM 1039 N N . THR B 1 43 ? -3.654 -10.812 4.133 1 95.69 43 THR B N 1
ATOM 1040 C CA . THR B 1 43 ? -4.883 -11.258 3.484 1 95.69 43 THR B CA 1
ATOM 1041 C C . THR B 1 43 ? -5.066 -12.766 3.639 1 95.69 43 THR B C 1
ATOM 1043 O O . THR B 1 43 ? -4.137 -13.469 4.035 1 95.69 43 THR B O 1
ATOM 1046 N N . SER B 1 44 ? -6.328 -13.258 3.354 1 95.06 44 SER B N 1
ATOM 1047 C CA . SER B 1 44 ? -6.52 -14.695 3.258 1 95.06 44 SER B CA 1
ATOM 1048 C C . SER B 1 44 ? -5.738 -15.289 2.088 1 95.06 44 SER B C 1
ATOM 1050 O O . SER B 1 44 ? -5.5 -14.602 1.09 1 95.06 44 SER B O 1
ATOM 1052 N N . VAL B 1 45 ? -5.379 -16.5 2.328 1 93.69 45 VAL B N 1
ATOM 1053 C CA . VAL B 1 45 ? -4.73 -17.219 1.24 1 93.69 45 VAL B CA 1
ATOM 1054 C C . VAL B 1 45 ? -5.785 -17.75 0.265 1 93.69 45 VAL B C 1
ATOM 1056 O O . VAL B 1 45 ? -6.77 -18.359 0.678 1 93.69 45 VAL B O 1
ATOM 1059 N N . ILE B 1 46 ? -5.719 -17.391 -0.93 1 93.81 46 ILE B N 1
ATOM 1060 C CA . ILE B 1 46 ? -6.621 -17.938 -1.933 1 93.81 46 ILE B CA 1
ATOM 1061 C C . ILE B 1 46 ? -5.926 -19.078 -2.678 1 93.81 46 ILE B C 1
ATOM 1063 O O . ILE B 1 46 ? -4.914 -18.859 -3.348 1 93.81 46 ILE B O 1
ATOM 1067 N N . LYS B 1 47 ? -6.543 -20.203 -2.684 1 90.94 47 LYS B N 1
ATOM 1068 C CA . LYS B 1 47 ? -5.875 -21.422 -3.137 1 90.94 47 LYS B CA 1
ATOM 1069 C C . LYS B 1 47 ? -6 -21.594 -4.648 1 90.94 47 LYS B C 1
ATOM 1071 O O . LYS B 1 47 ? -7.035 -21.25 -5.23 1 90.94 47 LYS B O 1
ATOM 1076 N N . GLU B 1 48 ? -4.934 -22.078 -5.152 1 90.56 48 GLU B N 1
ATOM 1077 C CA . GLU B 1 48 ? -4.898 -22.578 -6.523 1 90.56 48 GLU B CA 1
ATOM 1078 C C . GLU B 1 48 ? -5.383 -21.516 -7.512 1 90.56 48 GLU B C 1
ATOM 1080 O O . GLU B 1 48 ? -6.27 -21.781 -8.328 1 90.56 48 GLU B O 1
ATOM 1085 N N . THR B 1 49 ? -4.801 -20.391 -7.387 1 92.94 49 THR 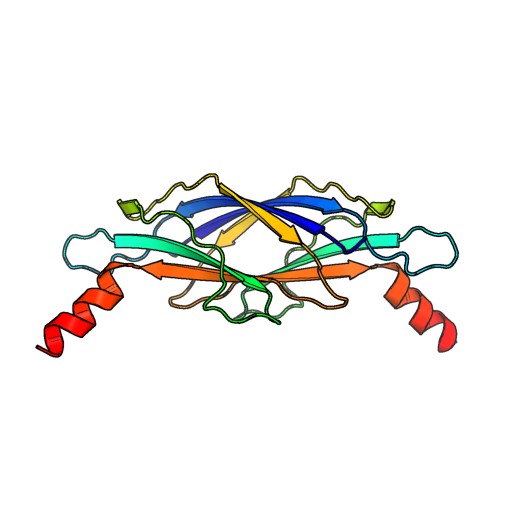B N 1
ATOM 1086 C CA . THR B 1 49 ? -5.191 -19.328 -8.32 1 92.94 49 THR B CA 1
ATOM 1087 C C . THR B 1 49 ? -3.996 -18.453 -8.68 1 92.94 49 THR B C 1
ATOM 1089 O O . THR B 1 49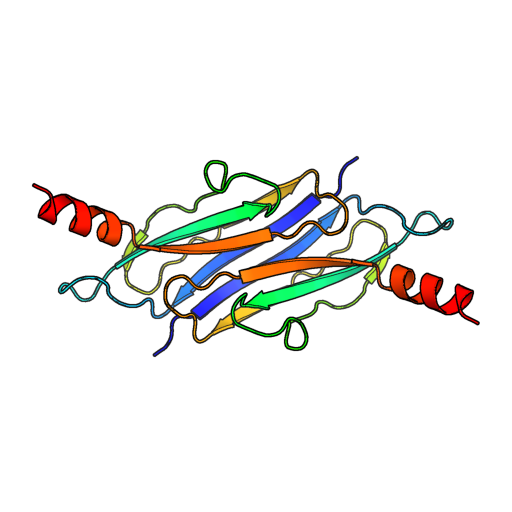 ? -3.061 -18.328 -7.887 1 92.94 49 THR B O 1
ATOM 1092 N N . LEU B 1 50 ? -4.078 -17.891 -9.859 1 92.75 50 LEU B N 1
ATOM 1093 C CA . LEU B 1 50 ? -3.082 -16.906 -10.297 1 92.75 50 LEU B CA 1
ATOM 1094 C C . LEU B 1 50 ? -3.672 -15.508 -10.328 1 92.75 50 LEU B C 1
ATOM 1096 O O . LEU B 1 50 ? -2.959 -14.539 -10.594 1 92.75 50 LEU B O 1
ATOM 1100 N N . ASN B 1 51 ? -4.953 -15.406 -10.047 1 96.06 51 ASN B N 1
ATOM 1101 C CA . ASN B 1 51 ? -5.684 -14.141 -10.062 1 96.06 51 ASN B CA 1
ATOM 1102 C C . ASN B 1 51 ? -6.551 -13.977 -8.82 1 96.06 51 ASN B C 1
ATOM 1104 O O . ASN B 1 51 ? -7.777 -13.891 -8.914 1 96.06 51 ASN B O 1
ATOM 1108 N N . PRO B 1 52 ? -5.918 -13.867 -7.672 1 96.62 52 PRO B N 1
ATOM 1109 C CA . PRO B 1 52 ? -6.68 -13.734 -6.426 1 96.62 52 PRO B CA 1
ATOM 1110 C C . PRO B 1 52 ? -7.367 -12.375 -6.301 1 96.62 52 PRO B C 1
ATOM 1112 O O . PRO B 1 52 ? -6.836 -11.367 -6.758 1 96.62 52 PRO B O 1
ATOM 1115 N N . GLU B 1 53 ? -8.516 -12.391 -5.73 1 97.69 53 GLU B N 1
ATOM 1116 C CA . GLU B 1 53 ? -9.266 -11.188 -5.355 1 97.69 53 GLU B CA 1
ATOM 1117 C C . GLU B 1 53 ? -9.547 -11.164 -3.855 1 97.69 53 GLU B C 1
ATOM 1119 O O . GLU B 1 53 ? -10.133 -12.102 -3.312 1 97.69 53 GLU B O 1
ATOM 1124 N N . TRP B 1 54 ? -9.102 -10.133 -3.119 1 97.62 54 TRP B N 1
ATOM 1125 C CA . TRP B 1 54 ? -9.258 -10.086 -1.669 1 97.62 54 TRP B CA 1
ATOM 1126 C C . TRP B 1 54 ? -10.273 -9.023 -1.268 1 97.62 54 TRP B C 1
ATOM 1128 O O . TRP B 1 54 ? -11.023 -9.203 -0.307 1 97.62 54 TRP B O 1
ATOM 1138 N N . ASN B 1 55 ? -10.305 -7.91 -1.987 1 98.06 55 ASN B N 1
ATOM 1139 C CA . ASN B 1 55 ? -11.188 -6.797 -1.642 1 98.06 55 ASN B CA 1
ATOM 1140 C C . ASN B 1 55 ? -11.172 -6.512 -0.143 1 98.06 55 ASN B C 1
ATOM 1142 O O . ASN B 1 55 ? -12.227 -6.418 0.488 1 98.06 55 ASN B O 1
ATOM 1146 N N . LEU B 1 56 ? -10.031 -6.352 0.439 1 97.44 56 LEU B N 1
ATOM 1147 C CA . LEU B 1 56 ? -9.82 -6.168 1.872 1 97.44 56 LEU B CA 1
ATOM 1148 C C . LEU B 1 56 ? -9.508 -4.711 2.193 1 97.44 56 LEU B C 1
ATOM 1150 O O . LEU B 1 56 ? -8.57 -4.133 1.63 1 97.44 56 LEU B O 1
ATOM 1154 N N . ASN B 1 57 ? -10.266 -4.16 3.047 1 97.69 57 ASN B N 1
ATOM 1155 C CA . ASN B 1 57 ? -9.969 -2.826 3.557 1 97.69 57 ASN B CA 1
ATOM 1156 C C . ASN B 1 57 ? -8.938 -2.871 4.68 1 97.69 57 ASN B C 1
ATOM 1158 O O . ASN B 1 57 ? -9.094 -3.621 5.645 1 97.69 57 ASN B O 1
ATOM 1162 N N . VAL B 1 58 ? -7.891 -2.158 4.523 1 96.81 58 VAL B N 1
ATOM 1163 C CA . VAL B 1 58 ? -6.855 -2.1 5.547 1 96.81 58 VAL B CA 1
ATOM 1164 C C . VAL B 1 58 ? -6.719 -0.67 6.066 1 96.81 58 VAL B C 1
ATOM 1166 O O . VAL B 1 58 ? -6.914 0.289 5.316 1 96.81 58 VAL B O 1
ATOM 1169 N N . LYS B 1 59 ? -6.434 -0.612 7.324 1 96.12 59 LYS B N 1
ATOM 1170 C CA . LYS B 1 59 ? -6.27 0.678 7.988 1 96.12 59 LYS B CA 1
ATOM 1171 C C . LYS B 1 59 ? -4.988 0.714 8.812 1 96.12 59 LYS B C 1
ATOM 1173 O O . LYS B 1 59 ? -4.75 -0.173 9.641 1 96.12 59 LYS B O 1
ATOM 1178 N N . PHE B 1 60 ? -4.219 1.675 8.531 1 95.44 60 PHE B N 1
ATOM 1179 C CA . PHE B 1 60 ? -3.016 1.901 9.32 1 95.44 60 PHE B CA 1
ATOM 1180 C C . PHE B 1 60 ? -3.213 3.066 10.281 1 95.44 60 PHE B C 1
ATOM 1182 O O . PHE B 1 60 ? -3.594 4.164 9.867 1 95.44 60 PHE B O 1
ATOM 1189 N N . THR B 1 61 ? -2.891 2.787 11.5 1 92.88 61 THR B N 1
ATOM 1190 C CA . THR B 1 61 ? -3.076 3.812 12.516 1 92.88 61 THR B CA 1
ATOM 1191 C C . THR B 1 61 ? -1.734 4.23 13.117 1 92.88 61 THR B C 1
ATOM 1193 O O . THR B 1 61 ? -0.733 3.527 12.961 1 92.88 61 THR B O 1
ATOM 1196 N N . SER B 1 62 ? -1.686 5.359 13.711 1 90 62 SER B N 1
ATOM 1197 C CA . SER B 1 62 ? -0.52 5.887 14.414 1 90 62 SER B CA 1
ATOM 1198 C C . SER B 1 62 ? 0.668 6.047 13.469 1 90 62 SER B C 1
ATOM 1200 O O . SER B 1 62 ? 1.787 5.648 13.797 1 90 62 SER B O 1
ATOM 1202 N N . LEU B 1 63 ? 0.268 6.531 12.336 1 90.88 63 LEU B N 1
ATOM 1203 C CA . LEU B 1 63 ? 1.365 6.805 11.406 1 90.88 63 LEU B CA 1
ATOM 1204 C C . LEU B 1 63 ? 2.24 7.941 11.93 1 90.88 63 LEU B C 1
ATOM 1206 O O . LEU B 1 63 ? 1.731 9 12.312 1 90.88 63 LEU B O 1
ATOM 1210 N N . GLN B 1 64 ? 3.494 7.68 11.977 1 85.56 64 GLN B N 1
ATOM 1211 C CA . GLN B 1 64 ? 4.457 8.719 12.328 1 85.56 64 GLN B CA 1
ATOM 1212 C C . GLN B 1 64 ? 4.859 9.531 11.094 1 85.56 64 GLN B C 1
ATOM 1214 O O . GLN B 1 64 ? 4.473 9.195 9.977 1 85.56 64 GLN B O 1
ATOM 1219 N N . ASN B 1 65 ? 5.625 10.594 11.414 1 74.94 65 ASN B N 1
ATOM 1220 C CA . ASN B 1 65 ? 6.156 11.391 10.312 1 74.94 65 ASN B CA 1
ATOM 1221 C C . ASN B 1 65 ? 7.121 10.578 9.445 1 74.94 65 ASN B C 1
ATOM 1223 O O . ASN B 1 65 ? 7.965 9.852 9.969 1 74.94 65 ASN B O 1
ATOM 1227 N N . ASP B 1 66 ? 7.004 10.477 8.219 1 79.06 66 ASP B N 1
ATOM 1228 C CA . ASP B 1 66 ? 7.887 9.805 7.27 1 79.06 66 ASP B CA 1
ATOM 1229 C C . ASP B 1 66 ? 7.695 8.289 7.312 1 79.06 66 ASP B C 1
ATOM 1231 O O . ASP B 1 66 ? 8.609 7.531 6.992 1 79.06 66 ASP B O 1
ATOM 1235 N N . GLU B 1 67 ? 6.621 7.926 7.992 1 87.62 67 GLU B N 1
ATOM 1236 C CA . GLU B 1 67 ? 6.32 6.5 8.023 1 87.62 67 GLU B CA 1
ATOM 1237 C C . GLU B 1 67 ? 6.105 5.949 6.613 1 87.62 67 GLU B C 1
ATOM 1239 O O . GLU B 1 67 ? 5.602 6.656 5.738 1 87.62 67 GLU B O 1
ATOM 1244 N N . GLN B 1 68 ? 6.586 4.715 6.438 1 91.31 68 GLN B N 1
ATOM 1245 C CA . GLN B 1 68 ? 6.375 4.043 5.16 1 91.31 68 GLN B CA 1
ATOM 1246 C C . GLN B 1 68 ? 5.594 2.746 5.344 1 91.31 68 GLN B C 1
ATOM 1248 O O . GLN B 1 68 ? 5.777 2.041 6.34 1 91.31 68 GLN B O 1
ATOM 1253 N N . ILE B 1 69 ? 4.73 2.459 4.461 1 94.81 69 ILE B N 1
ATOM 1254 C CA . ILE B 1 69 ? 3.939 1.232 4.465 1 94.81 69 ILE B CA 1
ATOM 1255 C C . ILE B 1 69 ? 4.441 0.292 3.371 1 94.81 69 ILE B C 1
ATOM 1257 O O . ILE B 1 69 ? 4.629 0.706 2.225 1 94.81 69 ILE B O 1
ATOM 1261 N N . MET B 1 70 ? 4.602 -0.953 3.777 1 93.94 70 MET B N 1
ATOM 1262 C CA . MET B 1 70 ? 5.145 -1.953 2.865 1 93.94 70 MET B CA 1
ATOM 1263 C C . MET B 1 70 ? 4.105 -3.021 2.545 1 93.94 70 MET B C 1
ATOM 1265 O O . MET B 1 70 ? 3.387 -3.479 3.436 1 93.94 70 MET B O 1
ATOM 1269 N N . PHE B 1 71 ? 3.982 -3.389 1.264 1 95.12 71 PHE B N 1
ATOM 1270 C CA . PHE B 1 71 ? 3.186 -4.512 0.788 1 95.12 71 PHE B CA 1
ATOM 1271 C C . PHE B 1 71 ? 4.074 -5.582 0.165 1 95.12 71 PHE B C 1
ATOM 1273 O O . PHE B 1 71 ? 5.023 -5.266 -0.552 1 95.12 71 PHE B O 1
ATOM 1280 N N . ARG B 1 72 ? 3.734 -6.824 0.473 1 93 72 ARG B N 1
ATOM 1281 C CA . ARG B 1 72 ? 4.469 -7.945 -0.107 1 93 72 ARG B CA 1
ATOM 1282 C C . ARG B 1 72 ? 3.527 -9.094 -0.463 1 93 72 ARG B C 1
ATOM 1284 O O . ARG B 1 72 ? 2.656 -9.453 0.329 1 93 72 ARG B O 1
ATOM 1291 N N . LEU B 1 73 ? 3.764 -9.555 -1.644 1 92.5 73 LEU B N 1
ATOM 1292 C CA . LEU B 1 73 ? 3 -10.703 -2.123 1 92.5 73 LEU B CA 1
ATOM 1293 C C . LEU B 1 73 ? 3.738 -12.008 -1.835 1 92.5 73 LEU B C 1
ATOM 1295 O O . LEU B 1 73 ? 4.938 -12.117 -2.102 1 92.5 73 LEU B O 1
ATOM 1299 N N . TYR B 1 74 ? 3.062 -12.992 -1.288 1 89.12 74 TYR B N 1
ATOM 1300 C CA . TYR B 1 74 ? 3.619 -14.305 -0.974 1 89.12 74 TYR B CA 1
ATOM 1301 C C . TYR B 1 74 ? 2.797 -15.414 -1.615 1 89.12 74 TYR B C 1
ATOM 1303 O O . TYR B 1 74 ? 1.633 -15.211 -1.968 1 89.12 74 TYR B O 1
ATOM 1311 N N . ASP B 1 75 ? 3.531 -16.453 -1.895 1 84.38 75 ASP B N 1
ATOM 1312 C CA . ASP B 1 75 ? 2.887 -17.703 -2.25 1 84.38 75 ASP B CA 1
ATOM 1313 C C . ASP B 1 75 ? 2.975 -18.719 -1.104 1 84.38 75 ASP B C 1
ATOM 1315 O O . ASP B 1 75 ? 4.07 -19.078 -0.667 1 84.38 75 ASP B O 1
ATOM 1319 N N . TRP B 1 76 ? 1.928 -19.125 -0.566 1 83.12 76 TRP B N 1
ATOM 1320 C CA . TRP B 1 76 ? 1.833 -19.984 0.606 1 83.12 76 TRP B CA 1
ATOM 1321 C C . TRP B 1 76 ? 2.59 -21.297 0.385 1 83.12 76 TRP B C 1
ATOM 1323 O O . TRP B 1 76 ? 3.244 -21.797 1.299 1 83.12 76 TRP B O 1
ATOM 1333 N N . ASN B 1 77 ? 2.521 -21.922 -0.697 1 72.75 77 ASN B N 1
ATOM 1334 C CA . ASN B 1 77 ? 3.146 -23.219 -0.988 1 72.75 77 ASN B CA 1
ATOM 1335 C C . ASN B 1 77 ? 4.66 -23.078 -1.12 1 72.75 77 ASN B C 1
ATOM 1337 O O . ASN B 1 77 ? 5.391 -24.062 -0.921 1 72.75 77 ASN B O 1
ATOM 1341 N N . ARG B 1 78 ? 5.102 -21.969 -1.58 1 61.69 78 ARG B N 1
ATOM 1342 C CA . ARG B 1 78 ? 6.555 -21.859 -1.664 1 61.69 78 ARG B CA 1
ATOM 1343 C C . ARG B 1 78 ? 7.211 -22.234 -0.342 1 61.69 78 ARG B C 1
ATOM 1345 O O . ARG B 1 78 ? 8.32 -22.781 -0.326 1 61.69 78 ARG B O 1
ATOM 1352 N N . PHE B 1 79 ? 6.641 -21.875 0.614 1 56.69 79 PHE B N 1
ATOM 1353 C CA . PHE B 1 79 ? 7.188 -22.219 1.923 1 56.69 79 PHE B CA 1
ATOM 1354 C C . PHE B 1 79 ? 7.094 -23.719 2.18 1 56.69 79 PHE B C 1
ATOM 1356 O O . PHE B 1 79 ? 7.977 -24.297 2.807 1 56.69 79 PHE B O 1
ATOM 1363 N N . GLN B 1 80 ? 6.133 -24.266 1.748 1 52.97 80 GLN B N 1
ATOM 1364 C CA . GLN B 1 80 ? 5.984 -25.703 1.977 1 52.97 80 GLN B CA 1
ATOM 1365 C C . GLN B 1 80 ? 7.004 -26.5 1.164 1 52.97 80 GLN B C 1
ATOM 1367 O O . GLN B 1 80 ? 7.559 -27.484 1.65 1 52.97 80 GLN B O 1
ATOM 1372 N N . SER B 1 81 ? 7.168 -26.062 0.069 1 53.5 81 SER B N 1
ATOM 1373 C CA . SER B 1 81 ? 8.094 -26.844 -0.745 1 53.5 81 SER B CA 1
ATOM 1374 C C . SER B 1 81 ? 9.477 -26.922 -0.098 1 53.5 81 SER B C 1
ATOM 1376 O O . SER B 1 81 ? 10.156 -27.938 -0.181 1 53.5 81 SER B O 1
ATOM 1378 N N . ASN B 1 82 ? 9.859 -25.812 0.43 1 50.69 82 ASN B N 1
ATOM 1379 C CA . ASN B 1 82 ? 11.18 -25.875 1.049 1 50.69 82 ASN B CA 1
ATOM 1380 C C . ASN B 1 82 ? 11.188 -26.812 2.254 1 50.69 82 ASN B C 1
ATOM 1382 O O . ASN B 1 82 ? 12.227 -27.375 2.596 1 50.69 82 ASN B O 1
ATOM 1386 N N . VAL B 1 83 ? 10.148 -26.875 2.855 1 49.5 83 VAL B N 1
ATOM 1387 C CA . VAL B 1 83 ? 10.094 -27.766 4.016 1 49.5 83 VAL B CA 1
ATOM 1388 C C . VAL B 1 83 ? 10.141 -29.219 3.559 1 49.5 83 VAL B C 1
ATOM 1390 O O . VAL B 1 83 ? 10.805 -30.047 4.18 1 49.5 83 VAL B O 1
ATOM 1393 N N . SER B 1 84 ? 9.516 -29.422 2.512 1 50.19 84 SER B N 1
ATOM 1394 C CA . SER B 1 84 ? 9.523 -30.828 2.105 1 50.19 84 SER B CA 1
ATOM 1395 C C . SER B 1 84 ? 10.922 -31.281 1.701 1 50.19 84 SER B C 1
ATOM 1397 O O . SER B 1 84 ? 11.25 -32.469 1.804 1 50.19 84 SER B O 1
ATOM 1399 N N . GLN B 1 85 ? 11.75 -30.344 1.259 1 46.53 85 GLN B N 1
ATOM 1400 C CA . GLN B 1 85 ? 13.07 -30.844 0.918 1 46.53 85 GLN B CA 1
ATOM 1401 C C . GLN B 1 85 ? 13.883 -31.156 2.174 1 46.53 85 GLN B C 1
ATOM 1403 O O . GLN B 1 85 ? 14.898 -31.844 2.109 1 46.53 85 GLN B O 1
ATOM 1408 N N . LEU B 1 86 ? 13.5 -30.375 3.195 1 43.84 86 LEU B N 1
ATOM 1409 C CA . LEU B 1 86 ? 14.352 -30.625 4.355 1 43.84 86 LEU B CA 1
ATOM 1410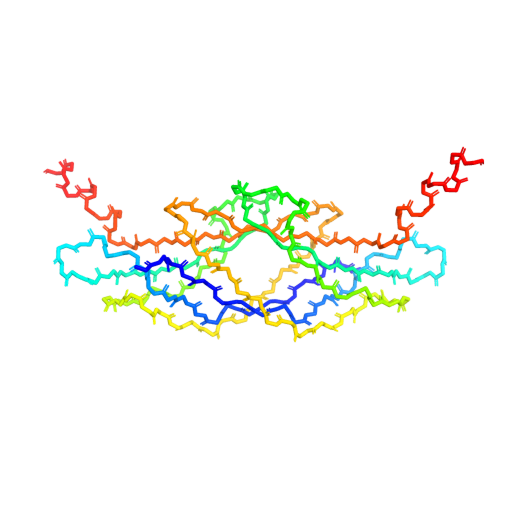 C C . LEU B 1 86 ? 14 -31.953 5.012 1 43.84 86 LEU B C 1
ATOM 1412 O O . LEU B 1 86 ? 14.742 -32.438 5.867 1 43.84 86 LEU B O 1
ATOM 1416 N N . VAL B 1 87 ? 12.781 -32.469 4.652 1 41.19 87 VAL B N 1
ATOM 1417 C CA . VAL B 1 87 ? 12.609 -33.75 5.328 1 41.19 87 VAL B CA 1
ATOM 1418 C C . VAL B 1 87 ? 13.141 -34.875 4.445 1 41.19 87 VAL B C 1
ATOM 1420 O O . VAL B 1 87 ? 13.031 -34.812 3.217 1 41.19 87 VAL B O 1
#

pLDDT: mean 85.76, std 14.82, range [40.47, 98.25]

Foldseek 3Di:
DADKDKDWDFKAAQAAAPDPLRFFFKKKWKDKPVDDSVPTDIFDTDPGHRIDTGRDMDMDTRADVPIDMDMDMDTPCVVVVVVVVVD/DADKDKDWDFKAAQAQAPDPLRFFFKKKWKDKPVDDSVPTDIFDTDPGHRIDTGRDMDMDTRADVPIDMDMDMDTPCVVVVVVVVVD

InterPro domains:
  IPR000008 C2 domain [PF00168] (4-82)
  IPR000008 C2 domain [PR00360] (20-32)
  IPR000008 C2 domain [PR00360] (48-61)
  IPR000008 C2 domain [PR00360] (69-77)
  IPR000008 C2 domain [PS50004] (1-87)
  IPR035892 C2 domain superfamily [G3DSA:2.60.40.150] (1-86)
  IPR035892 C2 domain superfamily [SSF49562] (3-82)